Protein AF-A0A175VEJ0-F1 (afdb_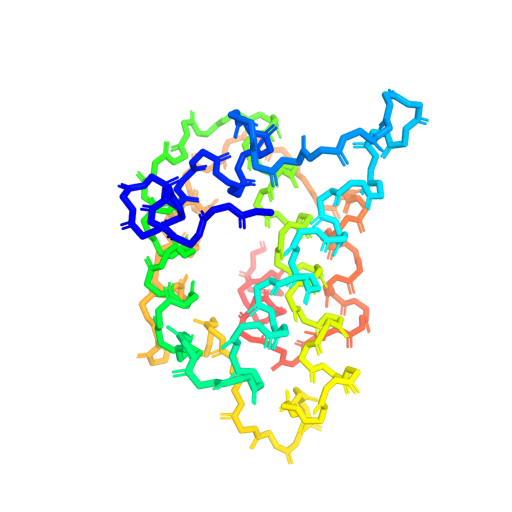monomer)

Structure (mmCIF, N/CA/C/O backbone):
data_AF-A0A175VEJ0-F1
#
_entry.id   AF-A0A175VEJ0-F1
#
loop_
_atom_site.group_PDB
_atom_site.id
_atom_site.type_symbol
_atom_site.label_atom_id
_atom_site.label_alt_id
_atom_site.label_comp_id
_atom_site.label_asym_id
_atom_site.label_entity_id
_atom_site.label_seq_id
_atom_site.pdbx_PDB_ins_code
_atom_site.Cartn_x
_atom_site.Cartn_y
_atom_site.Cartn_z
_atom_site.occupancy
_atom_site.B_iso_or_equiv
_atom_site.auth_seq_id
_atom_site.auth_comp_id
_atom_site.auth_asym_id
_atom_site.auth_atom_id
_atom_site.pdbx_PDB_model_num
ATOM 1 N N . MET A 1 1 ? 6.839 0.730 17.798 1.00 70.56 1 MET A N 1
ATOM 2 C CA . MET A 1 1 ? 6.737 1.796 16.788 1.00 70.56 1 MET A CA 1
ATOM 3 C C . MET A 1 1 ? 6.354 3.087 17.493 1.00 70.56 1 MET A C 1
ATOM 5 O O . MET A 1 1 ? 5.461 3.052 18.329 1.00 70.56 1 MET A O 1
ATOM 9 N N . ASN A 1 2 ? 7.040 4.191 17.204 1.00 76.88 2 ASN A N 1
ATOM 10 C CA . ASN A 1 2 ? 6.644 5.521 17.660 1.00 76.88 2 ASN A CA 1
ATOM 11 C C . ASN A 1 2 ? 5.700 6.135 16.612 1.00 76.88 2 ASN A C 1
ATOM 13 O O . ASN A 1 2 ? 6.088 6.302 15.458 1.00 76.88 2 ASN A O 1
ATOM 17 N N . ILE A 1 3 ? 4.459 6.445 17.001 1.00 84.88 3 ILE A N 1
ATOM 18 C CA . ILE A 1 3 ? 3.449 7.009 16.089 1.00 84.88 3 ILE A CA 1
ATOM 19 C C . ILE A 1 3 ? 3.908 8.362 15.540 1.00 84.88 3 ILE A C 1
ATOM 21 O O . ILE A 1 3 ? 3.684 8.656 14.370 1.00 84.88 3 ILE A O 1
ATOM 25 N N . GLN A 1 4 ? 4.597 9.169 16.353 1.00 85.75 4 GLN A N 1
ATOM 26 C CA . GLN A 1 4 ? 5.079 10.478 15.921 1.00 85.75 4 GLN A CA 1
ATOM 27 C C . GLN A 1 4 ? 6.082 10.355 14.771 1.00 85.75 4 GLN A C 1
ATOM 29 O O . GLN A 1 4 ? 6.041 11.156 13.836 1.00 85.75 4 GLN A O 1
ATOM 34 N N . ASP A 1 5 ? 6.933 9.331 14.804 1.00 85.31 5 ASP A N 1
ATOM 35 C CA . ASP A 1 5 ? 7.895 9.076 13.733 1.00 85.31 5 ASP A CA 1
ATOM 36 C C . ASP A 1 5 ? 7.163 8.666 12.451 1.00 85.31 5 ASP A C 1
ATOM 38 O O . ASP A 1 5 ? 7.499 9.160 11.379 1.00 85.31 5 ASP A O 1
ATOM 42 N N . PHE A 1 6 ? 6.097 7.858 12.552 1.00 88.88 6 PHE A N 1
ATOM 43 C CA . PHE A 1 6 ? 5.279 7.488 11.388 1.00 88.88 6 PHE A CA 1
ATOM 44 C C . PHE A 1 6 ? 4.563 8.702 10.793 1.00 88.88 6 PHE A C 1
ATOM 46 O O . PHE A 1 6 ? 4.559 8.887 9.582 1.00 88.88 6 PHE A O 1
ATOM 53 N N . MET A 1 7 ? 3.995 9.566 11.633 1.00 88.88 7 MET A N 1
ATOM 54 C CA . MET A 1 7 ? 3.299 10.770 11.170 1.00 88.88 7 MET A CA 1
ATOM 55 C C . MET A 1 7 ? 4.247 11.777 10.504 1.00 88.88 7 MET A C 1
ATOM 57 O O . MET A 1 7 ? 3.831 12.530 9.618 1.00 88.88 7 MET A O 1
ATOM 61 N N . THR A 1 8 ? 5.517 11.787 10.919 1.00 89.94 8 THR A N 1
ATOM 62 C CA . THR A 1 8 ? 6.537 12.713 10.406 1.00 89.94 8 THR A CA 1
ATOM 63 C C . THR A 1 8 ? 7.216 12.171 9.145 1.00 89.94 8 THR A C 1
ATOM 65 O O . THR A 1 8 ? 7.364 12.920 8.182 1.00 89.94 8 THR A O 1
ATOM 68 N N . HIS A 1 9 ? 7.563 10.880 9.129 1.00 89.75 9 HIS A N 1
ATOM 69 C CA . HIS A 1 9 ? 8.324 10.210 8.067 1.00 89.75 9 HIS A CA 1
ATOM 70 C C . HIS A 1 9 ? 7.687 8.867 7.651 1.00 89.75 9 HIS A C 1
ATOM 72 O O . HIS A 1 9 ? 8.304 7.806 7.793 1.00 89.75 9 HIS A O 1
ATOM 78 N N . PRO A 1 10 ? 6.441 8.866 7.140 1.00 90.69 10 PRO A N 1
ATOM 79 C CA . PRO A 1 10 ? 5.760 7.626 6.760 1.00 90.69 10 PRO A CA 1
ATOM 80 C C . PRO A 1 10 ? 6.462 6.895 5.605 1.00 90.69 10 PRO A C 1
ATOM 82 O O . PRO A 1 10 ? 6.391 5.673 5.507 1.00 90.69 10 PRO A O 1
ATOM 85 N N . GLU A 1 11 ? 7.168 7.614 4.732 1.00 90.88 11 GLU A N 1
ATOM 86 C CA . GLU A 1 11 ? 7.954 7.027 3.648 1.00 90.88 11 GLU A CA 1
ATOM 87 C C . GLU A 1 11 ? 9.077 6.113 4.142 1.00 90.88 11 GLU A C 1
ATOM 89 O O . GLU A 1 11 ? 9.304 5.065 3.538 1.00 90.88 11 GLU A O 1
ATOM 94 N N . ASP A 1 12 ? 9.737 6.458 5.249 1.00 86.94 12 ASP A N 1
ATOM 95 C CA . ASP A 1 12 ? 10.808 5.637 5.812 1.00 86.94 12 ASP A CA 1
ATOM 96 C C . ASP A 1 12 ? 10.240 4.335 6.370 1.00 86.94 12 ASP A C 1
ATOM 98 O O . ASP A 1 12 ? 10.758 3.257 6.073 1.00 86.94 12 ASP A O 1
ATOM 102 N N . PHE A 1 13 ? 9.096 4.421 7.051 1.00 87.62 13 PHE A N 1
ATOM 103 C CA . PHE A 1 13 ? 8.353 3.260 7.524 1.00 87.62 13 PHE A CA 1
ATOM 104 C C . PHE A 1 13 ? 8.042 2.270 6.390 1.00 87.62 13 PHE A C 1
ATOM 106 O O . PHE A 1 13 ? 8.358 1.085 6.497 1.00 87.62 13 PHE A O 1
ATOM 113 N N . PHE A 1 14 ? 7.459 2.736 5.280 1.00 87.62 14 PHE A N 1
ATOM 114 C CA . PHE A 1 14 ? 7.088 1.854 4.165 1.00 87.62 14 PHE A CA 1
ATOM 115 C C . PHE A 1 14 ? 8.291 1.331 3.371 1.00 87.62 14 PHE A C 1
ATOM 117 O O . PHE A 1 14 ? 8.212 0.264 2.763 1.00 87.62 14 PHE A O 1
ATOM 124 N N . ARG A 1 15 ? 9.428 2.033 3.422 1.00 84.94 15 ARG A N 1
ATOM 125 C CA . ARG A 1 15 ? 10.714 1.551 2.895 1.00 84.94 15 ARG A CA 1
ATOM 126 C C . ARG A 1 15 ? 11.373 0.498 3.787 1.00 84.94 15 ARG A C 1
ATOM 128 O O . ARG A 1 15 ? 12.344 -0.115 3.351 1.00 84.94 15 ARG A O 1
ATOM 135 N N . GLY A 1 16 ? 10.884 0.304 5.014 1.00 75.00 16 GLY A N 1
ATOM 136 C CA . GLY A 1 16 ? 11.565 -0.499 6.029 1.00 75.00 16 GLY A CA 1
ATOM 137 C C . GLY A 1 16 ? 12.845 0.164 6.557 1.00 75.00 16 GLY A C 1
ATOM 138 O O . GLY A 1 16 ? 13.712 -0.524 7.093 1.00 75.00 16 GLY A O 1
ATOM 139 N N . ASN A 1 17 ? 12.973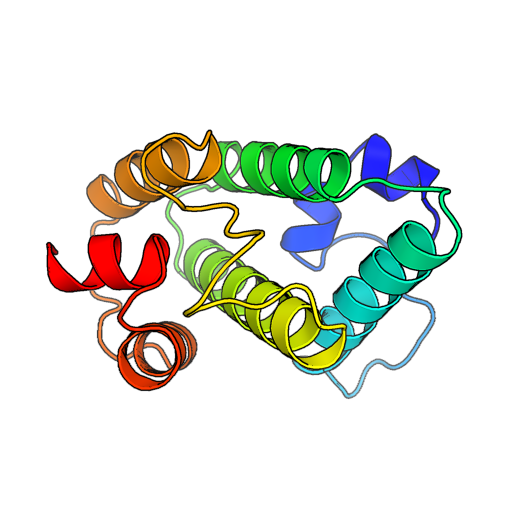 1.482 6.388 1.00 71.06 17 ASN A N 1
ATOM 140 C CA . ASN A 1 17 ? 14.071 2.296 6.898 1.00 71.06 17 ASN A CA 1
ATOM 141 C C . ASN A 1 17 ? 13.688 2.917 8.243 1.00 71.06 17 ASN A C 1
ATOM 143 O O . ASN A 1 17 ? 12.514 3.143 8.503 1.00 71.06 17 ASN A O 1
ATOM 147 N N . GLY A 1 18 ? 14.680 3.265 9.064 1.00 58.88 18 GLY A N 1
ATOM 148 C CA . GLY A 1 18 ? 14.468 3.897 10.369 1.00 58.88 18 GLY A CA 1
ATOM 149 C C . GLY A 1 18 ? 14.139 2.902 11.486 1.00 58.88 18 GLY A C 1
ATOM 150 O O . GLY A 1 18 ? 13.825 1.736 11.249 1.00 58.88 18 GLY A O 1
ATOM 151 N N . ASP A 1 19 ? 14.207 3.368 12.732 1.00 61.38 19 ASP A N 1
ATOM 152 C CA . ASP A 1 19 ? 14.014 2.548 13.939 1.00 61.38 19 ASP A CA 1
ATOM 153 C C . ASP A 1 19 ? 12.530 2.234 14.220 1.00 61.38 19 ASP A C 1
ATOM 155 O O . ASP A 1 19 ? 12.084 2.142 15.366 1.00 61.38 19 ASP A O 1
ATOM 159 N N . PHE A 1 20 ? 11.726 2.031 13.172 1.00 59.91 20 PHE A N 1
ATOM 160 C CA . PHE A 1 20 ? 10.300 1.725 13.299 1.00 59.91 20 PHE A CA 1
ATOM 161 C C . PHE A 1 20 ? 10.043 0.351 13.959 1.00 59.91 20 PHE A C 1
ATOM 163 O O . PHE A 1 20 ? 8.910 0.072 14.369 1.00 59.91 20 PHE A O 1
ATOM 170 N N . PHE A 1 21 ? 11.099 -0.449 14.196 1.00 57.53 21 PHE A N 1
ATOM 171 C CA . PHE A 1 21 ? 11.065 -1.713 14.937 1.00 57.53 21 PHE A CA 1
ATOM 172 C C . PHE A 1 21 ? 12.092 -1.842 16.062 1.00 57.53 21 PHE A C 1
ATOM 174 O O . PHE A 1 21 ? 13.299 -1.752 15.852 1.00 57.53 21 PHE A O 1
ATOM 181 N N . VAL A 1 22 ? 11.604 -2.259 17.232 1.00 44.50 22 VAL A N 1
ATOM 182 C CA . VAL A 1 22 ? 12.418 -2.956 18.233 1.00 44.50 22 VAL A CA 1
ATOM 183 C C . VAL A 1 22 ? 12.405 -4.456 17.893 1.00 44.50 22 VAL A C 1
ATOM 185 O O . VAL A 1 22 ? 11.418 -5.136 18.143 1.00 44.50 22 VAL A O 1
ATOM 188 N N . VAL A 1 23 ? 13.528 -4.899 17.312 1.00 40.72 23 VAL A N 1
ATOM 189 C CA . VAL A 1 23 ? 14.219 -6.207 17.423 1.00 40.72 23 VAL A CA 1
ATOM 190 C C . VAL A 1 23 ? 13.481 -7.484 16.976 1.00 40.72 23 VAL A C 1
ATOM 192 O O . VAL A 1 23 ? 12.811 -8.127 17.773 1.00 40.72 23 VAL A O 1
ATOM 195 N N . ASP A 1 24 ? 13.768 -7.947 15.752 1.00 35.09 24 ASP A N 1
ATOM 196 C CA . ASP A 1 24 ? 14.669 -9.102 15.569 1.00 35.09 24 ASP A CA 1
ATOM 197 C C . ASP A 1 24 ? 15.320 -9.086 14.167 1.00 35.09 24 ASP A C 1
ATOM 199 O O . ASP A 1 24 ? 14.663 -8.825 13.156 1.00 35.09 24 ASP A O 1
ATOM 203 N N . ARG A 1 25 ? 16.642 -9.285 14.099 1.00 38.16 25 ARG A N 1
ATOM 204 C CA . ARG A 1 25 ? 17.460 -9.054 12.884 1.00 38.16 25 ARG A CA 1
ATOM 205 C C . ARG A 1 25 ? 17.424 -10.204 11.870 1.00 38.16 25 ARG A C 1
ATOM 207 O O . ARG A 1 25 ? 17.866 -10.005 10.743 1.00 38.16 25 ARG A O 1
ATOM 214 N N . ASP A 1 26 ? 16.835 -11.345 12.222 1.00 41.38 26 ASP A N 1
ATOM 215 C CA . ASP A 1 26 ? 16.840 -12.555 11.380 1.00 41.38 26 ASP A CA 1
ATOM 216 C C . ASP A 1 26 ? 15.569 -12.742 10.526 1.00 41.38 26 ASP A C 1
ATOM 218 O O . ASP A 1 26 ? 15.409 -13.743 9.832 1.00 41.38 26 ASP A O 1
ATOM 222 N N . TRP A 1 27 ? 14.655 -11.769 10.540 1.00 42.25 27 TRP A N 1
ATOM 223 C CA . TRP A 1 27 ? 13.297 -11.912 10.002 1.00 42.25 27 TRP A CA 1
ATOM 224 C C . TRP A 1 27 ? 13.001 -10.914 8.870 1.00 42.25 27 TRP A C 1
ATOM 226 O O . TRP A 1 27 ? 11.915 -10.344 8.800 1.00 42.25 27 TRP A O 1
ATOM 236 N N . GLY A 1 28 ? 13.967 -10.699 7.968 1.00 43.62 28 GLY A N 1
ATOM 237 C CA . GLY A 1 28 ? 14.013 -9.608 6.975 1.00 43.62 28 GLY A CA 1
ATOM 238 C C . GLY A 1 28 ? 12.764 -9.355 6.108 1.00 43.62 28 GLY A C 1
ATOM 239 O O . GLY A 1 28 ? 12.617 -8.250 5.600 1.00 43.62 28 GLY A O 1
ATOM 240 N N . GLY A 1 29 ? 11.837 -10.313 5.974 1.00 48.88 29 GLY A N 1
ATOM 241 C CA . GLY A 1 29 ? 10.513 -10.102 5.359 1.00 48.88 29 GLY A CA 1
ATOM 242 C C . GLY A 1 29 ? 9.342 -9.968 6.348 1.00 48.88 29 GLY A C 1
A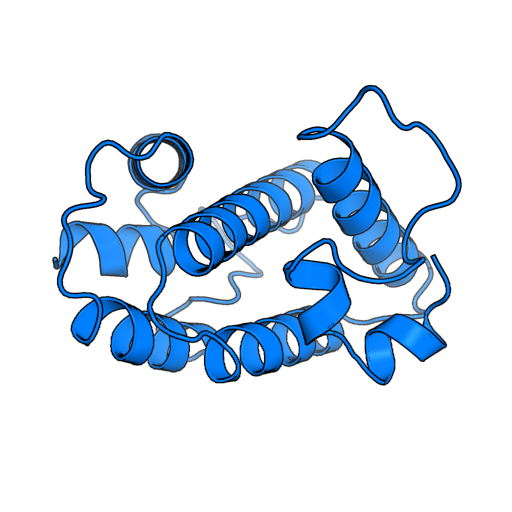TOM 243 O O . GLY A 1 29 ? 8.344 -9.323 6.039 1.00 48.88 29 GLY A O 1
ATOM 244 N N . HIS A 1 30 ? 9.456 -10.539 7.549 1.00 51.75 30 HIS A N 1
ATOM 245 C CA . HIS A 1 30 ? 8.387 -10.585 8.551 1.00 51.75 30 HIS A CA 1
ATOM 246 C C . HIS A 1 30 ? 8.342 -9.368 9.470 1.00 51.75 30 HIS A C 1
ATOM 248 O O . HIS A 1 30 ? 7.291 -9.118 10.062 1.00 51.75 30 HIS A O 1
ATOM 254 N N . ASN A 1 31 ? 9.439 -8.610 9.585 1.00 55.94 31 ASN A N 1
ATOM 255 C CA . ASN A 1 31 ? 9.416 -7.366 10.345 1.00 55.94 31 ASN A CA 1
ATOM 256 C C . ASN A 1 31 ? 8.354 -6.452 9.747 1.00 55.94 31 ASN A C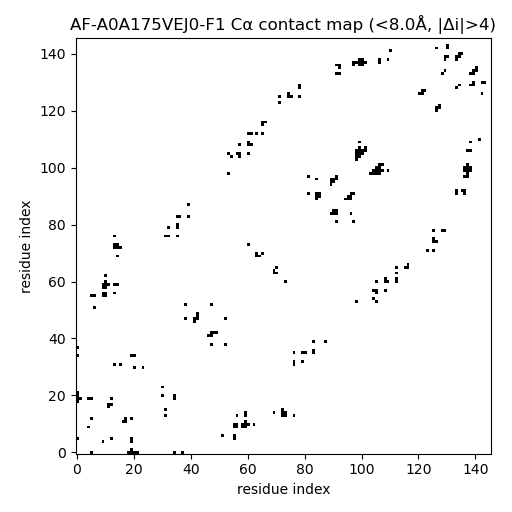 1
ATOM 258 O O . ASN A 1 31 ? 7.374 -6.189 10.428 1.00 55.94 31 ASN A O 1
ATOM 262 N N . HIS A 1 32 ? 8.440 -6.100 8.460 1.00 62.72 32 HIS A N 1
ATOM 263 C CA . HIS A 1 32 ? 7.517 -5.149 7.817 1.00 62.72 32 HIS A CA 1
ATOM 264 C C . HIS A 1 32 ? 6.030 -5.471 8.028 1.00 62.72 32 HIS A C 1
ATOM 266 O O . HIS A 1 32 ? 5.222 -4.605 8.369 1.00 62.72 32 HIS A O 1
ATOM 272 N N . TYR A 1 33 ? 5.697 -6.756 7.956 1.00 68.81 33 TYR A N 1
ATOM 273 C CA . TYR A 1 33 ? 4.376 -7.273 8.278 1.00 68.81 33 TYR A CA 1
ATOM 274 C C . TYR A 1 33 ? 3.931 -6.978 9.726 1.00 68.81 33 TYR A C 1
ATOM 276 O O . TYR A 1 33 ? 2.811 -6.516 9.952 1.00 68.81 33 TYR A O 1
ATOM 284 N N . LEU A 1 34 ? 4.807 -7.188 10.715 1.00 74.44 34 LEU A N 1
ATOM 285 C CA . LEU A 1 34 ? 4.542 -6.835 12.112 1.00 74.44 34 LEU A CA 1
ATOM 286 C C . LEU A 1 34 ? 4.344 -5.324 12.305 1.00 74.44 34 LEU A C 1
ATOM 288 O O . LEU A 1 34 ? 3.491 -4.948 13.104 1.00 74.44 34 LEU A O 1
ATOM 292 N N . SER A 1 35 ? 5.064 -4.450 11.589 1.00 80.06 35 SER A N 1
ATOM 293 C CA . SER A 1 35 ? 4.853 -2.994 11.732 1.00 80.06 35 SER A CA 1
ATOM 294 C C . SER A 1 35 ? 3.496 -2.579 11.220 1.00 80.06 35 SER A C 1
ATOM 296 O O . SER A 1 35 ? 2.812 -1.791 11.865 1.00 80.06 35 SER A O 1
ATOM 298 N N . ILE A 1 36 ? 3.100 -3.105 10.062 1.00 86.81 36 ILE A N 1
ATOM 299 C CA . ILE A 1 36 ? 1.783 -2.814 9.509 1.00 86.81 36 ILE A CA 1
ATOM 300 C C . ILE A 1 36 ? 0.713 -3.314 10.482 1.00 86.81 36 ILE A C 1
ATOM 302 O O . ILE A 1 36 ? -0.202 -2.565 10.809 1.00 86.81 36 ILE A O 1
ATOM 306 N N . LYS A 1 37 ? 0.884 -4.497 11.081 1.00 85.06 37 LYS A N 1
ATOM 307 C CA . LYS A 1 37 ? 0.009 -4.945 12.174 1.00 85.06 37 LYS A CA 1
ATOM 308 C C . LYS A 1 37 ? -0.035 -3.943 13.341 1.00 85.06 37 LYS A C 1
ATOM 310 O O . LYS A 1 37 ? -1.117 -3.665 13.849 1.00 85.06 37 LYS A O 1
ATOM 315 N N . TYR A 1 38 ? 1.101 -3.378 13.763 1.00 84.94 38 TYR A N 1
ATOM 316 C CA . TYR A 1 38 ? 1.127 -2.345 14.807 1.00 84.94 38 TYR A CA 1
ATOM 317 C C . TYR A 1 38 ? 0.399 -1.059 14.391 1.00 84.94 38 TYR A C 1
ATOM 319 O O . TYR A 1 38 ? -0.349 -0.528 15.207 1.00 84.94 38 TYR A O 1
ATOM 327 N N . LEU A 1 39 ? 0.525 -0.589 13.143 1.00 88.19 39 LEU A N 1
ATOM 328 C CA . LEU A 1 39 ? -0.284 0.534 12.640 1.00 88.19 39 LEU A CA 1
ATOM 329 C C . LEU A 1 39 ? -1.781 0.258 12.798 1.00 88.19 39 LEU A C 1
ATOM 331 O O . LEU A 1 39 ? -2.514 1.105 13.300 1.00 88.19 39 LEU A O 1
ATOM 335 N N . PHE A 1 40 ? -2.233 -0.942 12.436 1.00 87.88 40 PHE A N 1
ATOM 336 C CA . PHE A 1 40 ? -3.640 -1.316 12.572 1.00 87.88 40 PHE A CA 1
ATOM 337 C C . PHE A 1 40 ? -4.084 -1.458 14.038 1.00 87.88 40 PHE A C 1
ATOM 339 O O . PHE A 1 40 ? -5.238 -1.168 14.348 1.00 87.88 40 PHE A O 1
ATOM 346 N N . LEU A 1 41 ? -3.185 -1.818 14.963 1.00 88.38 41 LEU A N 1
ATOM 347 C CA . LEU A 1 41 ? -3.470 -1.748 16.403 1.00 88.38 41 LEU A CA 1
ATOM 348 C C . LEU A 1 41 ? -3.687 -0.304 16.877 1.00 88.38 41 LEU A C 1
ATOM 350 O O . LEU A 1 41 ? -4.595 -0.071 17.670 1.00 88.38 41 LEU A O 1
ATOM 354 N N . HIS A 1 42 ? -2.914 0.657 16.363 1.00 89.56 42 HIS A N 1
ATOM 355 C CA . HIS A 1 42 ? -3.116 2.082 16.656 1.00 89.5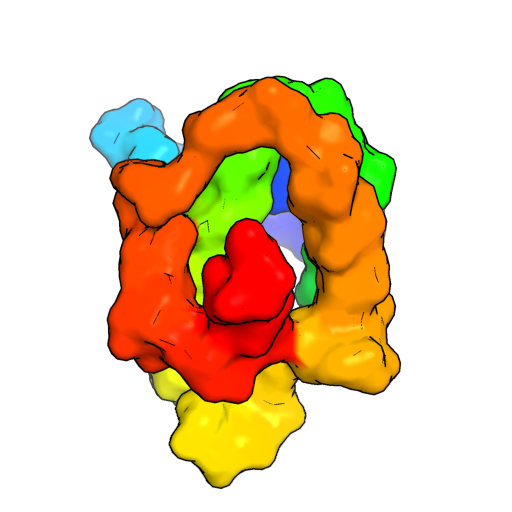6 42 HIS A CA 1
ATOM 356 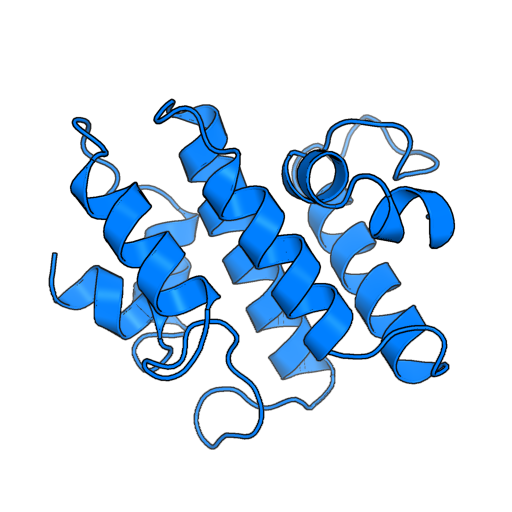C C . HIS A 1 42 ? -4.396 2.645 16.020 1.00 89.56 42 HIS A C 1
ATOM 358 O O . HIS A 1 42 ? -5.027 3.544 16.571 1.00 89.56 42 HIS A O 1
ATOM 364 N N . VAL A 1 43 ? -4.838 2.084 14.891 1.00 89.88 43 VAL A N 1
ATOM 365 C CA . VAL A 1 43 ? -6.175 2.374 14.351 1.00 89.88 43 VAL A CA 1
ATOM 366 C C . VAL A 1 43 ? -7.264 1.833 15.273 1.00 89.88 43 VAL A C 1
ATOM 368 O O . VAL A 1 43 ? -8.229 2.531 15.573 1.00 89.88 43 VAL A O 1
ATOM 371 N N . ALA A 1 44 ? -7.102 0.608 15.777 1.00 87.38 44 ALA A N 1
ATOM 372 C CA . ALA A 1 44 ? -8.055 0.005 16.704 1.00 87.38 44 ALA A CA 1
ATOM 373 C C . ALA A 1 44 ? -8.125 0.733 18.062 1.00 87.38 44 ALA A C 1
ATOM 375 O O . ALA A 1 44 ? -9.190 0.747 18.680 1.00 87.38 44 ALA A O 1
ATOM 376 N N . SER A 1 45 ? -7.028 1.348 18.523 1.00 88.75 45 SER A N 1
ATOM 377 C CA . SER A 1 45 ? -7.001 2.185 19.735 1.00 88.75 45 SER A CA 1
ATOM 378 C C . SER A 1 45 ? -7.539 3.606 19.514 1.00 88.75 45 SER A C 1
ATOM 380 O O . SER A 1 45 ? -7.797 4.307 20.492 1.00 88.75 45 SER A O 1
ATOM 382 N N . GLY A 1 46 ? -7.735 4.028 18.259 1.00 88.19 46 GLY A N 1
ATOM 383 C CA . GLY A 1 46 ? -8.175 5.377 17.892 1.00 88.19 46 GLY A CA 1
ATOM 384 C C . GLY A 1 46 ? -7.061 6.430 17.873 1.00 88.19 46 GLY A C 1
ATOM 385 O O . GLY A 1 46 ? -7.359 7.617 17.772 1.00 88.19 46 GLY A O 1
ATOM 386 N N . GLU A 1 47 ? -5.794 6.022 17.972 1.00 90.81 47 GLU A N 1
ATOM 387 C CA . GLU A 1 47 ? -4.631 6.918 17.869 1.00 90.81 47 GLU A CA 1
ATOM 388 C C . GLU A 1 47 ? -4.296 7.276 16.415 1.00 90.81 47 GLU A C 1
ATOM 390 O O . GLU A 1 47 ? -3.683 8.311 16.160 1.00 90.81 47 GLU A O 1
ATOM 395 N N . LEU A 1 48 ? -4.710 6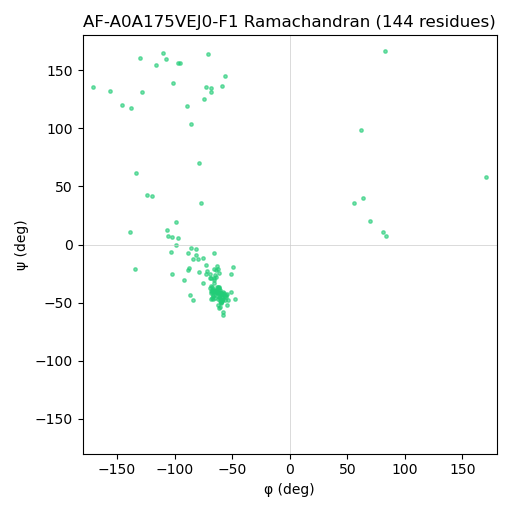.427 15.472 1.00 91.12 48 LEU A N 1
ATOM 396 C CA . LEU A 1 48 ? -4.640 6.657 14.033 1.00 91.12 48 LEU A CA 1
ATOM 397 C C . LEU A 1 48 ? -5.991 6.374 13.379 1.00 91.12 48 LEU A C 1
ATOM 399 O O . LEU A 1 48 ? -6.828 5.634 13.894 1.00 91.12 48 LEU A O 1
ATOM 403 N N . THR A 1 49 ? -6.183 6.918 12.187 1.00 91.06 49 THR A N 1
ATOM 404 C CA . THR A 1 49 ? -7.273 6.560 11.283 1.00 91.06 49 THR A CA 1
ATOM 405 C C . THR A 1 49 ? -6.735 5.800 10.071 1.00 91.06 49 THR A C 1
ATOM 407 O O . THR A 1 49 ? -5.542 5.815 9.770 1.00 91.06 49 THR A O 1
ATOM 410 N N . LEU A 1 50 ? -7.623 5.141 9.323 1.00 90.06 50 LEU A N 1
ATOM 411 C CA . LEU A 1 50 ? -7.239 4.543 8.039 1.00 90.06 50 LEU A CA 1
ATOM 412 C C . LEU A 1 50 ? -6.838 5.605 7.001 1.00 90.06 50 LEU A C 1
ATOM 414 O O . LEU A 1 50 ? -6.036 5.295 6.126 1.00 90.06 50 LEU A O 1
ATOM 418 N N . ASP A 1 51 ? -7.345 6.839 7.118 1.00 91.12 51 ASP A N 1
ATOM 419 C CA . ASP A 1 51 ? -6.931 7.962 6.263 1.00 91.12 51 ASP A CA 1
ATOM 420 C C . ASP A 1 51 ? -5.486 8.389 6.560 1.00 91.12 51 ASP A C 1
ATOM 422 O O . ASP A 1 51 ? -4.743 8.686 5.630 1.00 91.12 51 ASP A O 1
ATOM 426 N N . ASP A 1 52 ? -5.041 8.325 7.821 1.00 93.25 52 ASP A N 1
ATOM 427 C CA . ASP A 1 52 ? -3.640 8.597 8.178 1.00 93.25 52 ASP A CA 1
ATOM 428 C C . ASP A 1 52 ? -2.693 7.577 7.532 1.00 93.25 52 ASP A C 1
ATOM 430 O O . ASP A 1 52 ? -1.639 7.941 7.002 1.00 93.25 52 ASP A O 1
ATOM 434 N N . ILE A 1 53 ? -3.087 6.297 7.519 1.00 92.88 53 ILE A N 1
ATOM 435 C CA . ILE A 1 53 ? -2.319 5.244 6.844 1.00 92.88 53 ILE A CA 1
ATOM 436 C C . ILE A 1 53 ? -2.345 5.449 5.324 1.00 92.88 53 ILE A C 1
ATOM 438 O O . ILE A 1 53 ? -1.287 5.384 4.696 1.00 92.88 53 ILE A O 1
ATOM 442 N N . GLU A 1 54 ? -3.513 5.733 4.731 1.00 94.25 54 GLU A N 1
ATOM 443 C CA . GLU A 1 54 ? -3.639 6.033 3.295 1.00 94.25 54 GLU A CA 1
ATOM 444 C C . GLU A 1 54 ? -2.735 7.214 2.908 1.00 94.25 54 GLU A C 1
ATOM 446 O O . GLU A 1 54 ? -1.970 7.130 1.947 1.00 94.25 54 GLU A O 1
ATOM 451 N N . LEU A 1 55 ? -2.768 8.302 3.682 1.00 95.19 55 LEU A N 1
ATOM 452 C CA . LEU A 1 55 ? -1.956 9.492 3.455 1.00 95.19 55 LEU A CA 1
ATOM 453 C C . LEU A 1 55 ? -0.458 9.196 3.580 1.00 95.19 55 LEU A C 1
ATOM 455 O O . LEU A 1 55 ? 0.332 9.686 2.768 1.00 95.19 55 LEU A O 1
ATOM 459 N N . GLY A 1 56 ? -0.060 8.401 4.573 1.00 95.12 56 GLY A N 1
ATOM 460 C CA . GLY A 1 56 ? 1.321 7.955 4.722 1.00 95.12 56 GLY A CA 1
ATOM 461 C C . GLY A 1 56 ? 1.788 7.137 3.519 1.00 95.12 56 GLY A C 1
ATOM 462 O O . GLY A 1 56 ? 2.861 7.389 2.970 1.00 95.12 56 GLY A O 1
ATOM 463 N N . PHE A 1 57 ? 0.952 6.208 3.053 1.00 95.81 57 PHE A N 1
ATOM 464 C CA . PHE A 1 57 ? 1.258 5.382 1.889 1.00 95.81 57 PHE A CA 1
ATOM 465 C C . PHE A 1 57 ? 1.347 6.211 0.604 1.00 95.81 57 PHE A C 1
ATOM 467 O O . PHE A 1 57 ? 2.239 6.013 -0.217 1.00 95.81 57 PHE A O 1
ATOM 474 N N . TYR A 1 58 ? 0.457 7.189 0.442 1.00 97.31 58 TYR A N 1
ATOM 475 C CA . TYR A 1 58 ? 0.501 8.134 -0.667 1.00 97.31 58 TYR A CA 1
ATOM 476 C C . TYR A 1 58 ? 1.828 8.907 -0.701 1.00 97.31 58 TYR A C 1
ATOM 478 O O . TYR A 1 58 ? 2.468 8.980 -1.748 1.00 97.31 58 TYR A O 1
ATOM 486 N N . LYS A 1 59 ? 2.291 9.434 0.442 1.00 96.75 59 LYS A N 1
ATOM 487 C CA . LYS A 1 59 ? 3.605 10.100 0.540 1.00 96.75 59 LYS A CA 1
ATOM 488 C C . LYS A 1 59 ? 4.751 9.159 0.174 1.00 96.75 59 LYS A C 1
ATOM 490 O O . LYS A 1 59 ? 5.658 9.555 -0.557 1.00 96.75 59 LYS A O 1
ATOM 495 N N . PHE A 1 60 ? 4.683 7.909 0.627 1.00 95.44 60 PHE A N 1
ATOM 496 C CA . PHE A 1 60 ? 5.649 6.884 0.254 1.00 95.44 60 PHE A CA 1
ATOM 497 C C . PHE A 1 60 ? 5.698 6.661 -1.264 1.00 95.44 60 PHE A C 1
ATOM 499 O O . PHE A 1 60 ? 6.790 6.721 -1.828 1.00 95.44 60 PHE A O 1
ATOM 506 N N . LEU A 1 61 ? 4.549 6.505 -1.934 1.00 96.62 61 LEU A N 1
ATOM 507 C CA . LEU A 1 61 ? 4.471 6.363 -3.395 1.00 96.62 61 LEU A CA 1
ATOM 508 C C . LEU A 1 61 ? 5.122 7.539 -4.130 1.00 96.62 61 LEU A C 1
ATOM 510 O O . LEU A 1 61 ? 5.904 7.332 -5.056 1.00 96.62 61 LEU A O 1
ATOM 514 N N . LEU A 1 62 ? 4.855 8.770 -3.684 1.00 96.00 62 LEU A N 1
ATOM 515 C CA . LEU A 1 62 ? 5.467 9.972 -4.260 1.00 96.00 62 LEU A CA 1
ATOM 516 C C . LEU A 1 62 ? 6.991 10.029 -4.070 1.00 96.00 62 LEU A C 1
ATOM 518 O O . LEU A 1 62 ? 7.674 10.732 -4.813 1.00 96.00 62 LEU A O 1
ATOM 522 N N . SER A 1 63 ? 7.529 9.310 -3.082 1.00 94.81 63 SER A N 1
ATOM 523 C CA . SER A 1 63 ? 8.965 9.280 -2.792 1.00 94.81 63 SER A CA 1
ATOM 524 C C . SER A 1 63 ? 9.755 8.280 -3.647 1.00 94.81 63 SER A C 1
ATOM 526 O O . SER A 1 63 ? 10.987 8.296 -3.595 1.00 94.81 63 SER A O 1
ATOM 528 N N . LEU A 1 64 ? 9.093 7.365 -4.369 1.00 93.94 64 LEU A N 1
ATOM 529 C CA . LEU A 1 64 ? 9.749 6.240 -5.045 1.00 93.94 64 LEU A CA 1
ATOM 530 C C . LEU A 1 64 ? 10.642 6.686 -6.219 1.00 93.94 64 LEU A C 1
ATOM 532 O O . LEU A 1 64 ? 10.242 7.474 -7.073 1.00 93.94 64 LEU A O 1
ATOM 536 N N . LYS A 1 65 ? 11.853 6.123 -6.307 1.00 85.69 65 LYS A N 1
ATOM 537 C CA . LYS A 1 65 ? 12.918 6.466 -7.268 1.00 85.69 65 LYS A CA 1
ATOM 538 C C . LYS A 1 65 ? 13.015 5.533 -8.483 1.00 85.69 65 LYS A C 1
ATOM 540 O O . LYS A 1 65 ? 14.019 5.552 -9.180 1.00 85.69 65 LYS A O 1
ATOM 545 N N . LYS A 1 66 ? 11.954 4.780 -8.798 1.00 85.44 66 LYS A N 1
ATOM 546 C CA . LYS A 1 66 ? 11.877 3.851 -9.955 1.00 85.44 66 LYS A CA 1
ATOM 547 C C . LYS A 1 66 ? 12.996 2.800 -9.980 1.00 85.44 66 LYS A C 1
ATOM 549 O O . LYS A 1 66 ? 13.484 2.428 -11.038 1.00 85.44 66 LYS A O 1
ATOM 554 N N . GLU A 1 67 ? 13.412 2.323 -8.816 1.00 88.19 67 GLU A N 1
ATOM 555 C CA . GLU A 1 67 ? 14.411 1.259 -8.698 1.00 88.19 67 GLU A CA 1
ATOM 556 C C . GLU A 1 67 ? 13.743 -0.044 -8.245 1.00 88.19 67 GLU A C 1
ATOM 558 O O . GLU A 1 67 ? 12.660 -0.031 -7.656 1.00 88.19 67 GLU A O 1
ATOM 563 N N . LYS A 1 68 ? 14.396 -1.187 -8.485 1.00 84.88 68 LYS A N 1
ATOM 564 C CA . LYS A 1 68 ? 13.820 -2.505 -8.173 1.00 84.88 68 LYS A CA 1
ATOM 565 C C . LYS A 1 68 ? 13.449 -2.661 -6.691 1.00 84.88 68 LYS A C 1
ATOM 567 O O . LYS A 1 68 ? 12.384 -3.187 -6.385 1.00 84.88 68 LYS A O 1
ATOM 572 N N . GLY A 1 69 ? 14.288 -2.171 -5.775 1.00 84.19 69 GLY A N 1
ATOM 573 C CA . GLY A 1 69 ? 14.006 -2.225 -4.334 1.00 84.19 69 GLY A CA 1
ATOM 574 C C . GLY A 1 69 ? 12.764 -1.421 -3.931 1.00 84.19 69 GLY A C 1
ATOM 575 O O . GLY A 1 69 ? 11.975 -1.871 -3.105 1.00 84.19 69 GLY A O 1
ATOM 576 N N . ASP A 1 70 ? 12.544 -0.276 -4.576 1.00 86.25 70 ASP A N 1
ATOM 577 C CA . ASP A 1 70 ? 11.375 0.576 -4.347 1.00 86.25 70 ASP A CA 1
ATOM 578 C C . ASP A 1 70 ? 10.080 -0.112 -4.783 1.00 86.25 70 ASP A C 1
ATOM 580 O O . ASP A 1 70 ? 9.080 -0.060 -4.068 1.00 86.25 70 ASP A O 1
ATOM 584 N N . LEU A 1 71 ? 10.122 -0.817 -5.913 1.00 89.00 71 LEU A N 1
ATOM 585 C CA . LEU A 1 71 ? 8.988 -1.582 -6.417 1.00 89.00 71 LEU A CA 1
ATOM 586 C C . LEU A 1 71 ? 8.651 -2.778 -5.511 1.00 89.00 71 LEU A C 1
ATOM 588 O O . LEU A 1 71 ? 7.481 -3.015 -5.211 1.00 89.00 71 LEU A O 1
ATOM 592 N N . VAL A 1 72 ? 9.670 -3.488 -5.013 1.00 87.69 72 VAL A N 1
ATOM 593 C CA . VAL A 1 72 ? 9.482 -4.571 -4.033 1.00 87.69 72 VAL A CA 1
ATOM 594 C C . VAL A 1 72 ? 8.845 -4.032 -2.753 1.00 87.69 72 VAL A C 1
ATOM 596 O O . VAL A 1 72 ? 7.844 -4.582 -2.296 1.00 87.69 72 VAL A O 1
ATOM 599 N N . ASN A 1 73 ? 9.370 -2.934 -2.202 1.00 87.44 73 ASN A N 1
ATOM 600 C CA . ASN A 1 73 ? 8.821 -2.312 -0.997 1.00 87.44 73 ASN A CA 1
ATOM 601 C C . ASN A 1 73 ? 7.384 -1.829 -1.207 1.00 87.44 73 ASN A C 1
ATOM 603 O O . ASN A 1 73 ? 6.545 -2.003 -0.321 1.00 87.44 73 ASN A O 1
ATOM 607 N N . PHE A 1 74 ? 7.073 -1.275 -2.380 1.00 92.94 74 PHE A N 1
ATOM 608 C CA . PHE A 1 74 ? 5.717 -0.885 -2.739 1.00 92.94 74 PHE A CA 1
ATOM 609 C C . PHE A 1 74 ? 4.751 -2.071 -2.678 1.00 92.94 74 PHE A C 1
ATOM 611 O O . PHE A 1 74 ? 3.813 -2.058 -1.871 1.00 92.94 74 PHE A O 1
ATOM 618 N N . PHE A 1 75 ? 4.985 -3.111 -3.477 1.00 92.19 75 PHE A N 1
ATOM 619 C CA . PHE A 1 75 ? 4.054 -4.234 -3.545 1.00 92.19 75 PHE A CA 1
ATOM 620 C C . PHE A 1 75 ? 4.001 -5.040 -2.242 1.00 92.19 75 PHE A C 1
ATOM 622 O O . PHE A 1 75 ? 2.913 -5.442 -1.831 1.00 92.19 75 PHE A O 1
ATOM 629 N N . ALA A 1 76 ? 5.126 -5.208 -1.540 1.00 89.38 76 ALA A N 1
ATOM 630 C CA . ALA A 1 76 ? 5.149 -5.848 -0.224 1.00 89.38 76 ALA A CA 1
ATOM 631 C C . ALA A 1 76 ? 4.268 -5.096 0.783 1.00 89.38 76 ALA A C 1
ATOM 633 O O . ALA A 1 76 ? 3.411 -5.693 1.436 1.00 89.38 76 ALA A O 1
ATOM 634 N N . SER A 1 77 ? 4.430 -3.771 0.870 1.00 90.75 77 SER A N 1
ATOM 635 C CA . SER A 1 77 ? 3.635 -2.933 1.772 1.00 90.75 77 SER A CA 1
ATOM 636 C C . SER A 1 77 ? 2.143 -3.012 1.446 1.00 90.75 77 SER A C 1
ATOM 638 O O . SER A 1 77 ? 1.322 -3.144 2.353 1.00 90.75 77 SER A O 1
ATOM 640 N N . ALA A 1 78 ? 1.785 -2.983 0.158 1.00 92.25 78 ALA A N 1
ATOM 641 C CA . ALA A 1 78 ? 0.399 -3.105 -0.285 1.00 92.25 78 ALA A CA 1
ATOM 642 C C . ALA A 1 78 ? -0.216 -4.463 0.096 1.00 92.25 78 ALA A C 1
ATOM 644 O O . ALA A 1 78 ? -1.299 -4.506 0.678 1.00 92.25 78 ALA A O 1
ATOM 645 N N . VAL A 1 79 ? 0.493 -5.571 -0.156 1.00 90.19 79 VAL A N 1
ATOM 646 C CA . VAL A 1 79 ? 0.042 -6.924 0.216 1.00 90.19 79 VAL A CA 1
ATOM 647 C C . VAL A 1 79 ? -0.168 -7.051 1.722 1.00 90.19 79 VAL A C 1
ATOM 649 O O . VAL A 1 79 ? -1.154 -7.650 2.160 1.00 90.19 79 VAL A O 1
ATOM 652 N N . TYR A 1 80 ? 0.733 -6.493 2.528 1.00 89.12 80 TYR A N 1
ATOM 653 C CA . TYR A 1 80 ? 0.607 -6.534 3.981 1.00 89.12 80 TYR A CA 1
ATOM 654 C C . TYR A 1 80 ? -0.557 -5.688 4.495 1.00 89.12 80 TYR A C 1
ATOM 656 O O . TYR A 1 80 ? -1.289 -6.158 5.364 1.00 89.12 80 TYR A O 1
ATOM 664 N N . ILE A 1 81 ? -0.793 -4.504 3.922 1.00 91.06 81 ILE A N 1
ATOM 665 C CA . ILE A 1 81 ? -1.978 -3.693 4.236 1.00 91.06 81 ILE A CA 1
ATOM 666 C C . ILE A 1 81 ? -3.256 -4.460 3.904 1.00 91.06 81 ILE A C 1
ATOM 668 O O . ILE A 1 81 ? -4.126 -4.574 4.762 1.00 91.06 81 ILE A O 1
ATOM 672 N N . TYR A 1 82 ? -3.357 -5.034 2.702 1.00 89.50 82 TYR A N 1
ATOM 673 C CA . TYR A 1 82 ? -4.525 -5.820 2.304 1.00 89.50 82 TYR A CA 1
ATOM 674 C C . TYR A 1 82 ? -4.766 -7.009 3.238 1.00 89.50 82 TYR A C 1
ATOM 676 O O . TYR A 1 82 ? -5.887 -7.237 3.689 1.00 89.50 82 TYR A O 1
ATOM 684 N N . SER A 1 83 ? -3.697 -7.709 3.616 1.00 86.75 83 SER A N 1
ATOM 685 C CA . SER A 1 83 ? -3.783 -8.853 4.527 1.00 86.75 83 SER A CA 1
ATOM 686 C C . SER A 1 83 ? -4.256 -8.454 5.933 1.00 86.75 83 SER A C 1
ATOM 688 O O . SER A 1 83 ? -5.048 -9.176 6.544 1.00 86.75 83 SER A O 1
ATOM 690 N N . GLU A 1 84 ? -3.796 -7.315 6.463 1.00 87.19 84 GLU A N 1
ATOM 691 C CA . GLU A 1 84 ? -4.231 -6.828 7.778 1.00 87.19 84 GLU A CA 1
ATOM 692 C C . GLU A 1 84 ? -5.639 -6.222 7.748 1.00 87.19 84 GLU A C 1
ATOM 694 O O . GLU A 1 84 ? -6.388 -6.406 8.709 1.00 87.19 84 GLU A O 1
ATOM 699 N N . MET A 1 85 ? -6.043 -5.582 6.647 1.00 86.19 85 MET A N 1
ATOM 700 C CA . MET A 1 85 ? -7.420 -5.129 6.423 1.00 86.19 85 MET A CA 1
ATOM 701 C C . MET A 1 85 ? -8.406 -6.300 6.455 1.00 86.19 85 MET A C 1
ATOM 703 O O . MET A 1 85 ? -9.368 -6.273 7.228 1.00 86.19 85 MET A O 1
ATOM 707 N N . ASP A 1 86 ? -8.119 -7.367 5.706 1.00 84.06 86 ASP A N 1
ATOM 708 C CA . ASP A 1 86 ? -8.946 -8.574 5.682 1.00 84.06 86 ASP A CA 1
ATOM 709 C C . ASP A 1 86 ? -9.028 -9.244 7.057 1.00 84.06 86 ASP A C 1
ATOM 711 O O . ASP A 1 86 ? -10.119 -9.592 7.517 1.00 84.06 86 ASP A O 1
ATOM 715 N N . ARG A 1 87 ? -7.892 -9.377 7.758 1.00 83.81 87 ARG A N 1
ATOM 716 C CA . ARG A 1 87 ? -7.858 -9.953 9.111 1.00 83.81 87 ARG A CA 1
ATOM 717 C C . ARG A 1 87 ? -8.642 -9.115 10.120 1.00 83.81 87 ARG A C 1
ATOM 719 O O . ARG A 1 87 ? -9.318 -9.676 10.980 1.00 83.81 87 ARG A O 1
ATOM 726 N N . SER A 1 88 ? -8.529 -7.794 10.036 1.00 79.00 88 SER A N 1
ATOM 727 C CA . SER A 1 88 ? -9.150 -6.857 10.979 1.00 79.00 88 SER A CA 1
ATOM 728 C C . SER A 1 88 ? -10.628 -6.591 10.669 1.00 79.00 88 SER A C 1
ATOM 730 O O . SER A 1 88 ? -11.297 -5.890 11.422 1.00 79.00 88 SER A O 1
ATOM 732 N N . GLY A 1 89 ? -11.159 -7.154 9.577 1.00 75.25 89 GLY A N 1
ATOM 733 C CA . GLY A 1 89 ? -12.554 -6.990 9.170 1.00 75.25 89 GLY A CA 1
ATOM 734 C C . GLY A 1 89 ? -12.840 -5.712 8.373 1.00 75.25 89 GLY A C 1
ATOM 735 O O . GLY A 1 89 ? -14.002 -5.454 8.051 1.00 75.25 89 GLY A O 1
ATOM 736 N N . PHE A 1 90 ? -11.811 -4.951 7.989 1.00 71.31 90 PHE A N 1
ATOM 737 C CA . PHE A 1 90 ? -11.898 -3.855 7.019 1.00 71.31 90 PHE A CA 1
ATOM 738 C C . PHE A 1 90 ? -11.928 -4.449 5.604 1.00 71.31 90 PHE A C 1
ATOM 740 O O . PHE A 1 90 ? -10.947 -4.416 4.879 1.00 71.31 90 PHE A O 1
ATOM 747 N N . LYS A 1 91 ? -13.036 -5.103 5.246 1.00 61.59 91 LYS A N 1
ATOM 748 C CA . LYS A 1 91 ? -13.068 -6.029 4.104 1.00 61.59 91 LYS A CA 1
ATOM 749 C C . LYS A 1 91 ? -12.682 -5.390 2.769 1.00 61.59 91 LYS A C 1
ATOM 751 O O . LYS A 1 91 ? -13.253 -4.362 2.386 1.00 61.59 91 LYS A O 1
ATOM 756 N N . ILE A 1 92 ? -11.868 -6.130 2.018 1.00 58.47 92 ILE A N 1
ATOM 757 C CA . ILE A 1 92 ? -11.640 -5.983 0.580 1.00 58.47 92 ILE A CA 1
ATOM 758 C C . ILE A 1 92 ? -12.449 -7.081 -0.128 1.00 58.47 92 ILE A C 1
ATOM 760 O O . ILE A 1 92 ? -12.555 -8.206 0.353 1.00 58.47 92 ILE A O 1
ATOM 764 N N . ASN A 1 93 ? -13.096 -6.756 -1.249 1.00 55.47 93 ASN A N 1
ATOM 765 C CA . ASN A 1 93 ? -14.019 -7.649 -1.972 1.00 55.47 93 ASN A CA 1
ATOM 766 C C . ASN A 1 93 ? -15.290 -8.049 -1.200 1.00 55.47 93 ASN A C 1
ATOM 768 O O . ASN A 1 93 ? -15.744 -9.190 -1.302 1.00 55.47 93 ASN A O 1
ATOM 772 N N . ASN A 1 94 ? -15.877 -7.091 -0.461 1.00 53.84 94 ASN A N 1
ATOM 773 C CA . ASN A 1 94 ? -17.301 -6.702 -0.569 1.00 53.84 94 ASN A CA 1
ATOM 774 C C . ASN A 1 94 ? -17.773 -5.742 0.565 1.00 53.84 94 ASN A C 1
ATOM 776 O O . ASN A 1 94 ? -18.741 -6.042 1.255 1.00 53.84 94 ASN A O 1
ATOM 780 N N . CYS A 1 95 ? -17.259 -4.550 0.865 1.00 55.72 95 CYS A N 1
ATOM 781 C CA . CYS A 1 95 ? -16.052 -3.748 0.646 1.00 55.72 95 CYS A CA 1
ATOM 782 C C . CYS A 1 95 ? -16.272 -2.541 1.600 1.00 55.72 95 CYS A C 1
ATOM 784 O O . CYS A 1 95 ? -17.393 -2.032 1.602 1.00 55.72 95 CYS A O 1
ATOM 786 N N . VAL A 1 96 ? -15.299 -2.058 2.385 1.00 54.41 96 VAL A N 1
ATOM 787 C CA . VAL A 1 96 ? -15.395 -0.688 2.970 1.00 54.41 96 VAL A CA 1
ATOM 788 C C . VAL A 1 96 ? -14.092 0.108 2.847 1.00 54.41 96 VAL A C 1
ATOM 790 O O . VAL A 1 96 ? -14.161 1.332 2.845 1.00 54.41 96 VAL A O 1
ATOM 793 N N . VAL A 1 97 ? -12.916 -0.503 2.656 1.00 71.19 97 VAL A N 1
ATOM 794 C CA . VAL A 1 97 ? -11.673 0.280 2.528 1.00 71.19 97 VAL A CA 1
ATOM 795 C C . VAL A 1 97 ? -10.692 -0.373 1.560 1.00 71.19 97 VAL A C 1
ATOM 797 O O . VAL A 1 97 ? -10.236 -1.484 1.791 1.00 71.19 97 VAL A O 1
ATOM 800 N N . ASP A 1 98 ? -10.343 0.350 0.498 1.00 87.56 98 ASP A N 1
ATOM 801 C CA . ASP A 1 98 ? -9.207 0.059 -0.375 1.00 87.56 98 ASP A CA 1
ATOM 802 C C . ASP A 1 98 ? -8.513 1.382 -0.698 1.00 87.56 98 ASP A C 1
ATOM 804 O O . ASP A 1 98 ? -9.116 2.281 -1.288 1.00 87.56 98 ASP A O 1
ATOM 808 N N . PHE A 1 99 ? -7.250 1.514 -0.291 1.00 91.69 99 PHE A N 1
ATOM 809 C CA . PHE A 1 99 ? -6.456 2.727 -0.510 1.00 91.69 99 PHE A CA 1
ATOM 810 C C . PHE A 1 99 ? -6.238 3.029 -1.989 1.00 91.69 99 PHE A C 1
ATOM 812 O O . PHE A 1 99 ? -5.977 4.172 -2.348 1.00 91.69 99 PHE A O 1
ATOM 819 N N . PHE A 1 100 ? -6.367 2.025 -2.848 1.00 93.81 100 PHE A N 1
ATOM 820 C CA . PHE A 1 100 ? -6.143 2.147 -4.277 1.00 93.81 100 PHE A CA 1
ATOM 821 C C . PHE A 1 100 ? -7.445 2.122 -5.062 1.00 93.81 100 PHE A C 1
ATOM 823 O O . PHE A 1 100 ? -7.397 1.979 -6.272 1.00 93.81 100 PHE A O 1
ATOM 830 N N . TRP A 1 101 ? -8.618 2.256 -4.439 1.00 91.44 101 TRP A N 1
ATOM 831 C CA . TRP A 1 101 ? -9.844 2.381 -5.228 1.00 91.44 101 TRP A CA 1
ATOM 832 C C . TRP A 1 101 ? -9.736 3.575 -6.202 1.00 91.44 101 TRP A C 1
ATOM 834 O O . TRP A 1 101 ? -9.131 4.571 -5.810 1.00 91.44 101 TRP A O 1
ATOM 844 N N . PRO A 1 102 ? -10.300 3.541 -7.429 1.00 89.69 102 PRO A N 1
ATOM 845 C CA . PRO A 1 102 ? -10.056 4.568 -8.456 1.00 89.69 102 PRO A CA 1
ATOM 846 C C . PRO A 1 102 ? -10.237 6.037 -8.031 1.00 89.69 102 PRO A C 1
ATOM 848 O O . PRO A 1 102 ? -9.623 6.935 -8.598 1.00 89.69 102 PRO A O 1
ATOM 851 N N . GLU A 1 103 ? -11.054 6.294 -7.011 1.00 87.38 103 GLU A N 1
ATOM 852 C CA . GLU A 1 103 ? -11.319 7.630 -6.460 1.00 87.38 103 GLU A CA 1
ATOM 853 C C . GLU A 1 103 ? -10.295 8.084 -5.396 1.00 87.38 103 GLU A C 1
ATOM 855 O O . GLU A 1 103 ? -10.380 9.198 -4.876 1.00 87.38 103 GLU A O 1
ATOM 860 N N . LYS A 1 104 ? -9.333 7.229 -5.034 1.00 91.31 104 LYS A N 1
ATOM 861 C CA . LYS A 1 104 ? -8.361 7.449 -3.958 1.00 91.31 104 LYS A CA 1
ATOM 862 C C . LYS A 1 104 ? -7.030 7.982 -4.468 1.00 91.31 104 LYS A C 1
ATOM 864 O O . LYS A 1 104 ? -6.618 7.758 -5.606 1.00 91.31 104 LYS A O 1
ATOM 869 N N . ARG A 1 105 ? -6.302 8.661 -3.578 1.00 94.06 105 ARG A N 1
ATOM 870 C CA . ARG A 1 105 ? -5.033 9.327 -3.920 1.00 94.06 105 ARG A CA 1
ATOM 871 C C . ARG A 1 105 ? -3.951 8.314 -4.292 1.00 94.06 105 ARG A C 1
ATOM 873 O O . ARG A 1 105 ? -3.182 8.556 -5.222 1.00 94.06 105 ARG A O 1
ATOM 880 N N . CYS A 1 106 ? -3.911 7.170 -3.604 1.00 96.31 106 CYS A N 1
ATOM 881 C CA . CYS A 1 106 ? -2.919 6.136 -3.891 1.00 96.31 106 CYS A CA 1
ATOM 882 C C . CYS A 1 106 ? -3.154 5.448 -5.239 1.00 96.31 106 CYS A C 1
ATOM 884 O O . CYS A 1 106 ? -2.179 4.986 -5.820 1.00 96.31 106 CYS A O 1
ATOM 886 N N . TYR A 1 107 ? -4.383 5.415 -5.775 1.00 95.44 107 TYR A N 1
ATOM 887 C CA . TYR A 1 107 ? -4.636 4.860 -7.112 1.00 95.44 107 TYR A CA 1
ATOM 888 C C . TYR A 1 107 ? -3.881 5.643 -8.187 1.00 95.44 107 TYR A C 1
ATOM 890 O O . TYR A 1 107 ? -3.068 5.079 -8.916 1.00 95.44 107 TYR A O 1
ATOM 898 N N . LEU A 1 108 ? -4.085 6.964 -8.223 1.00 94.62 108 LEU A N 1
ATOM 899 C CA . LEU A 1 108 ? -3.439 7.841 -9.200 1.00 94.62 108 LEU A CA 1
ATOM 900 C C . LEU A 1 108 ? -1.913 7.840 -9.041 1.00 94.62 108 LEU A C 1
ATOM 902 O O . LEU A 1 108 ? -1.193 7.774 -10.034 1.00 94.62 108 LEU A O 1
ATOM 906 N N . ALA A 1 109 ? -1.414 7.867 -7.800 1.00 96.88 109 ALA A N 1
ATOM 907 C CA . ALA A 1 109 ? 0.023 7.809 -7.535 1.00 96.88 109 ALA A CA 1
ATOM 908 C C . ALA A 1 109 ? 0.646 6.468 -7.956 1.00 96.88 109 ALA A C 1
ATOM 910 O O . ALA A 1 109 ? 1.735 6.452 -8.526 1.00 96.88 109 ALA A O 1
ATOM 911 N N . ALA A 1 110 ? -0.045 5.350 -7.712 1.00 96.75 110 ALA A N 1
ATOM 912 C CA . ALA A 1 110 ? 0.407 4.029 -8.131 1.00 96.75 110 ALA A CA 1
ATOM 913 C C . ALA A 1 110 ? 0.442 3.905 -9.658 1.00 96.75 110 ALA A C 1
ATOM 915 O O . ALA A 1 110 ? 1.448 3.449 -10.197 1.00 96.75 110 ALA A O 1
ATOM 916 N N . GLN A 1 111 ? -0.606 4.351 -10.360 1.00 95.75 111 GLN A N 1
ATOM 917 C CA . GLN A 1 111 ? -0.624 4.363 -11.826 1.00 95.75 111 GLN A CA 1
ATOM 918 C C . GLN A 1 111 ? 0.514 5.208 -12.403 1.00 95.75 111 GLN A C 1
ATOM 920 O O . GLN A 1 111 ? 1.246 4.743 -13.276 1.00 95.75 111 GLN A O 1
ATOM 925 N N . ASP A 1 112 ? 0.696 6.429 -11.895 1.00 94.69 112 ASP A N 1
ATOM 926 C CA . ASP A 1 112 ? 1.761 7.323 -12.349 1.00 94.69 112 ASP A CA 1
ATOM 927 C C . ASP A 1 112 ? 3.150 6.705 -12.126 1.00 94.69 112 ASP A C 1
ATOM 929 O O . ASP A 1 112 ? 3.968 6.692 -13.048 1.00 94.69 112 ASP A O 1
ATOM 933 N N . TYR A 1 113 ? 3.401 6.129 -10.946 1.00 95.56 113 TYR A N 1
ATOM 934 C CA . TYR A 1 113 ? 4.655 5.439 -10.648 1.00 95.56 113 TYR A CA 1
ATOM 935 C C . TYR A 1 113 ? 4.893 4.251 -11.587 1.00 95.56 113 TYR A C 1
ATOM 937 O O . TYR A 1 113 ? 5.931 4.197 -12.250 1.00 95.56 113 TYR A O 1
ATOM 945 N N . LEU A 1 114 ? 3.930 3.330 -11.688 1.00 94.75 114 LEU A N 1
ATOM 946 C CA . LEU A 1 114 ? 4.065 2.103 -12.474 1.00 94.75 114 LEU A CA 1
ATOM 947 C C . LEU A 1 114 ? 4.186 2.379 -13.978 1.00 94.75 114 LEU A C 1
ATOM 949 O O . LEU A 1 114 ? 4.956 1.702 -14.650 1.00 94.75 114 LEU A O 1
ATOM 953 N N . SER A 1 115 ? 3.533 3.426 -14.497 1.00 92.56 115 SER A N 1
ATOM 954 C CA . SER A 1 115 ? 3.681 3.850 -15.901 1.00 92.56 115 SER A CA 1
ATOM 955 C C . SER A 1 115 ? 5.098 4.313 -16.263 1.00 92.56 115 SER A C 1
ATOM 957 O O . SER A 1 115 ? 5.456 4.393 -17.437 1.00 92.56 115 SER A O 1
ATOM 959 N N . LYS A 1 116 ? 5.905 4.653 -15.252 1.00 91.25 116 LYS A N 1
ATOM 960 C CA . LYS A 1 116 ? 7.266 5.171 -15.405 1.00 91.25 116 LYS A CA 1
ATOM 961 C C . LYS A 1 116 ? 8.343 4.131 -15.108 1.00 91.25 116 LYS A C 1
ATOM 963 O O . LYS A 1 116 ? 9.518 4.461 -15.273 1.00 91.25 116 LYS A O 1
ATOM 968 N N . VAL A 1 117 ? 7.967 2.949 -14.621 1.00 91.50 117 VAL A N 1
ATOM 969 C CA . VAL A 1 117 ? 8.882 1.829 -14.390 1.00 91.50 117 VAL A CA 1
ATOM 970 C C . VAL A 1 117 ? 9.238 1.215 -15.743 1.00 91.50 117 VAL A C 1
ATOM 972 O O . VAL A 1 117 ? 8.356 0.861 -16.518 1.00 91.50 117 VAL A O 1
ATOM 975 N N . ASP A 1 118 ? 10.531 1.110 -16.038 1.00 89.81 118 ASP A N 1
ATOM 976 C CA . ASP A 1 118 ? 11.065 0.683 -17.339 1.00 89.81 118 ASP A CA 1
ATOM 977 C C . ASP A 1 118 ? 11.641 -0.744 -17.333 1.00 89.81 118 ASP A C 1
ATOM 979 O O . ASP A 1 118 ? 12.210 -1.197 -18.328 1.00 89.81 118 ASP A O 1
ATOM 983 N N . PHE A 1 119 ? 11.463 -1.476 -16.233 1.00 87.50 119 PHE A N 1
ATOM 984 C CA . PHE A 1 119 ? 11.848 -2.877 -16.097 1.00 87.50 119 PHE A CA 1
ATOM 985 C C . PHE A 1 119 ? 10.630 -3.779 -15.889 1.00 87.50 119 PHE A C 1
ATOM 987 O O . PHE A 1 119 ? 9.594 -3.360 -15.379 1.00 87.50 119 PHE A O 1
ATOM 994 N N . TYR A 1 120 ? 10.766 -5.047 -16.274 1.00 86.38 120 TYR A N 1
ATOM 995 C CA . TYR A 1 120 ? 9.727 -6.051 -16.068 1.00 86.38 120 TYR A CA 1
ATOM 996 C C . TYR A 1 120 ? 9.629 -6.456 -14.590 1.00 86.38 120 TYR A C 1
ATOM 998 O O . TYR A 1 120 ? 10.650 -6.687 -13.942 1.00 86.38 120 TYR A O 1
ATOM 1006 N N . PHE A 1 121 ? 8.400 -6.555 -14.079 1.00 86.31 121 PHE A N 1
ATOM 1007 C CA . PHE A 1 121 ? 8.093 -6.949 -12.697 1.00 86.31 121 PHE A CA 1
ATOM 1008 C C . PHE A 1 121 ? 6.884 -7.895 -12.587 1.00 86.31 121 PHE A C 1
ATOM 1010 O O . PHE A 1 121 ? 6.353 -8.107 -11.499 1.00 86.31 121 PHE A O 1
ATOM 1017 N N . GLY A 1 122 ? 6.398 -8.432 -13.711 1.00 82.88 122 GLY A N 1
ATOM 1018 C CA . GLY A 1 122 ? 5.158 -9.213 -13.744 1.00 82.88 122 GLY A CA 1
ATOM 1019 C C . GLY A 1 122 ? 5.220 -10.543 -12.983 1.00 82.88 122 GLY A C 1
ATOM 1020 O O . GLY A 1 122 ? 4.169 -11.058 -12.618 1.00 82.88 122 GLY A O 1
ATOM 1021 N N . ASP A 1 123 ? 6.424 -11.067 -12.743 1.00 82.19 123 ASP A N 1
ATOM 1022 C CA . ASP A 1 123 ? 6.732 -12.298 -12.000 1.00 82.19 123 ASP A CA 1
ATOM 1023 C C . ASP A 1 123 ? 7.230 -12.034 -10.565 1.00 82.19 123 ASP A C 1
ATOM 1025 O O . ASP A 1 123 ? 7.652 -12.951 -9.860 1.00 82.19 123 ASP A O 1
ATOM 1029 N N . GLU A 1 124 ? 7.210 -10.778 -10.106 1.00 87.38 124 GLU A N 1
ATOM 1030 C CA . GLU A 1 124 ? 7.569 -10.466 -8.726 1.00 87.38 124 GLU A CA 1
ATOM 1031 C C . GLU A 1 124 ? 6.507 -11.025 -7.769 1.00 87.38 124 GLU A C 1
ATOM 1033 O O . GLU A 1 124 ? 5.309 -10.787 -7.924 1.00 87.38 124 GLU A O 1
ATOM 1038 N N . HIS A 1 125 ? 6.953 -11.725 -6.723 1.00 88.44 125 HIS A N 1
ATOM 1039 C CA . HIS A 1 125 ? 6.087 -12.493 -5.819 1.00 88.44 125 HIS A CA 1
ATOM 1040 C C . HIS A 1 125 ? 4.846 -11.723 -5.331 1.00 88.44 125 HIS A C 1
ATOM 1042 O O . HIS A 1 125 ? 3.729 -12.236 -5.355 1.00 88.44 125 HIS A O 1
ATOM 1048 N N . TYR A 1 126 ? 5.021 -10.475 -4.887 1.00 89.06 126 TYR A N 1
ATOM 1049 C CA . TYR A 1 126 ? 3.918 -9.672 -4.351 1.00 89.06 126 TYR A CA 1
ATOM 1050 C C . TYR A 1 126 ? 2.941 -9.186 -5.430 1.00 89.06 126 TYR A C 1
ATOM 1052 O O . TYR A 1 126 ? 1.770 -8.965 -5.127 1.00 89.06 126 TYR A O 1
ATOM 1060 N N . VAL A 1 127 ? 3.392 -9.056 -6.680 1.00 91.56 127 VAL A N 1
ATOM 1061 C CA . VAL A 1 127 ? 2.534 -8.730 -7.828 1.00 91.56 127 VAL A CA 1
ATOM 1062 C C . VAL A 1 127 ? 1.610 -9.906 -8.119 1.00 91.56 127 VAL A C 1
ATOM 1064 O O . VAL A 1 127 ? 0.399 -9.712 -8.229 1.00 91.56 127 VAL A O 1
ATOM 1067 N N . GLU A 1 128 ? 2.155 -11.124 -8.148 1.00 91.81 128 GLU A N 1
ATOM 1068 C CA . GLU A 1 128 ? 1.369 -12.356 -8.286 1.00 91.81 128 GLU A CA 1
ATOM 1069 C C . GLU A 1 128 ? 0.347 -12.490 -7.150 1.00 91.81 128 GLU A C 1
ATOM 1071 O O . GLU A 1 128 ? -0.835 -12.720 -7.401 1.00 91.81 128 GLU A O 1
ATOM 1076 N N . VAL A 1 129 ? 0.755 -12.237 -5.897 1.00 90.50 129 VAL A N 1
ATOM 1077 C CA . VAL A 1 129 ? -0.168 -12.267 -4.749 1.00 90.50 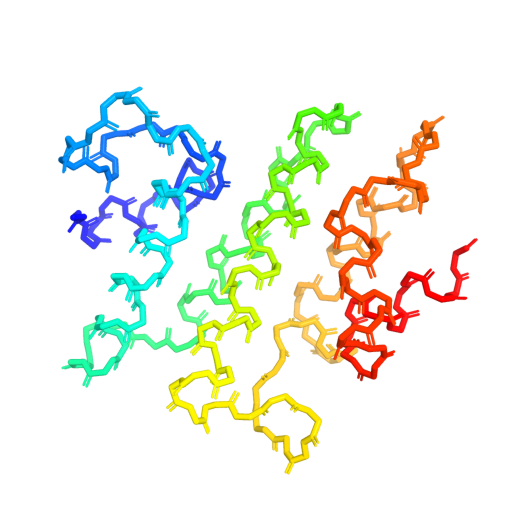129 VAL A CA 1
ATOM 1078 C C . VAL A 1 129 ? -1.341 -11.299 -4.931 1.00 90.50 129 VAL A C 1
ATOM 1080 O O . VAL A 1 129 ? -2.474 -11.662 -4.607 1.00 90.50 129 VAL A O 1
ATOM 1083 N N . ILE A 1 130 ? -1.103 -10.084 -5.437 1.00 92.00 130 ILE A N 1
ATOM 1084 C CA . ILE A 1 130 ? -2.180 -9.114 -5.687 1.00 92.00 130 ILE A CA 1
ATOM 1085 C C . ILE A 1 130 ? -3.104 -9.605 -6.800 1.00 92.00 130 ILE A C 1
ATOM 1087 O O . ILE A 1 130 ? -4.321 -9.582 -6.611 1.00 92.00 130 ILE A O 1
ATOM 1091 N N . LYS A 1 131 ? -2.554 -10.084 -7.921 1.00 92.25 131 LYS A N 1
ATOM 1092 C CA . LYS A 1 131 ? -3.349 -10.600 -9.045 1.00 92.25 131 LYS A CA 1
ATOM 1093 C C . LYS A 1 131 ? -4.213 -11.796 -8.640 1.00 92.25 131 LYS A C 1
ATOM 1095 O O . LYS A 1 131 ? -5.373 -11.859 -9.035 1.00 92.25 131 LYS A O 1
ATOM 1100 N N . ASP A 1 132 ? -3.697 -12.687 -7.799 1.00 91.81 132 ASP A N 1
ATOM 1101 C CA . ASP A 1 132 ? -4.398 -13.915 -7.422 1.00 91.81 132 ASP A CA 1
ATOM 1102 C C . ASP A 1 132 ? -5.396 -13.716 -6.277 1.00 91.81 132 ASP A C 1
ATOM 1104 O O . ASP A 1 132 ? -6.539 -14.177 -6.345 1.00 91.81 132 ASP A O 1
ATOM 1108 N N . LYS A 1 133 ? -4.980 -13.045 -5.194 1.00 90.12 133 LYS A N 1
ATOM 1109 C CA . LYS A 1 133 ? -5.799 -12.916 -3.973 1.00 90.12 133 LYS A CA 1
ATOM 1110 C C . LYS A 1 133 ? -6.666 -11.669 -3.961 1.00 90.12 133 LYS A C 1
ATOM 1112 O O . LYS A 1 133 ? -7.754 -11.687 -3.387 1.00 90.12 133 LYS A O 1
ATOM 1117 N N . TYR A 1 134 ? -6.205 -10.601 -4.604 1.00 90.62 134 TYR A N 1
ATOM 1118 C CA . TYR A 1 134 ? -6.870 -9.303 -4.611 1.00 90.62 134 TYR A CA 1
ATOM 1119 C C . TYR A 1 134 ? -7.179 -8.801 -6.040 1.00 90.62 134 TYR A C 1
ATOM 1121 O O . TYR A 1 134 ? -7.046 -7.606 -6.290 1.00 90.62 134 TYR A O 1
ATOM 1129 N N . PRO A 1 135 ? -7.667 -9.639 -6.985 1.00 90.56 135 PRO A N 1
ATOM 1130 C CA . PRO A 1 135 ? -7.829 -9.249 -8.397 1.00 90.56 135 PRO A CA 1
ATOM 1131 C C . PRO A 1 135 ? -8.793 -8.078 -8.618 1.00 90.56 135 PRO A C 1
ATOM 1133 O O . PRO A 1 135 ? -8.738 -7.398 -9.637 1.00 90.56 135 PRO A O 1
ATOM 1136 N N . LYS A 1 136 ? -9.718 -7.882 -7.676 1.00 89.19 136 LYS A N 1
ATOM 1137 C CA . LYS A 1 136 ? -10.748 -6.841 -7.701 1.00 89.19 136 LYS A CA 1
ATOM 1138 C C . LYS A 1 136 ? -10.393 -5.615 -6.853 1.00 89.19 136 LYS A C 1
ATOM 1140 O O . LYS A 1 136 ? -11.204 -4.696 -6.796 1.00 89.19 136 LYS A O 1
ATOM 1145 N N . SER A 1 137 ? -9.236 -5.600 -6.184 1.00 90.88 137 SER A N 1
ATOM 1146 C CA . SER A 1 137 ? -8.754 -4.380 -5.536 1.00 90.88 137 SER A CA 1
ATOM 1147 C C . SER A 1 137 ? -8.313 -3.368 -6.590 1.00 90.88 137 SER A C 1
ATOM 1149 O O . SER A 1 137 ? -8.069 -3.709 -7.745 1.00 90.88 137 SER A O 1
ATOM 1151 N N . GLY A 1 138 ? -8.165 -2.119 -6.183 1.00 91.88 138 GLY A N 1
ATOM 1152 C CA . GLY A 1 138 ? -7.652 -1.041 -7.002 1.00 91.88 138 GLY A CA 1
ATOM 1153 C C . GLY A 1 138 ? -6.293 -1.339 -7.625 1.00 91.88 138 GLY A C 1
ATOM 1154 O O . GLY A 1 138 ? -6.110 -1.109 -8.817 1.00 91.88 138 GLY A O 1
ATOM 1155 N N . LEU A 1 139 ? -5.361 -1.928 -6.862 1.00 93.81 139 LEU A N 1
ATOM 1156 C CA . LEU A 1 139 ? -4.092 -2.399 -7.430 1.00 93.81 139 LEU A CA 1
ATOM 1157 C C . LEU A 1 139 ? -4.271 -3.600 -8.352 1.00 93.81 139 LEU A C 1
ATOM 1159 O O . LEU A 1 139 ? -3.593 -3.661 -9.371 1.00 93.81 139 LEU A O 1
ATOM 1163 N N . GLY A 1 140 ? -5.174 -4.530 -8.031 1.00 93.50 140 GLY A N 1
ATOM 1164 C CA . GLY A 1 140 ? -5.510 -5.636 -8.928 1.00 93.50 140 GLY A CA 1
ATOM 1165 C C . GLY A 1 140 ? -6.006 -5.137 -10.286 1.00 93.50 140 GLY A C 1
ATOM 1166 O O . GLY A 1 140 ? -5.557 -5.626 -11.317 1.00 93.50 140 GLY A O 1
ATOM 1167 N N . ILE A 1 141 ? -6.854 -4.104 -10.291 1.00 92.31 141 ILE A N 1
ATOM 1168 C CA . ILE A 1 141 ? -7.331 -3.435 -11.508 1.00 92.31 141 ILE A CA 1
ATOM 1169 C C . ILE A 1 141 ? -6.155 -2.809 -12.268 1.00 92.31 141 ILE A C 1
ATOM 1171 O O . ILE A 1 141 ? -5.966 -3.136 -13.434 1.00 92.31 141 ILE A O 1
ATOM 1175 N N . ILE A 1 142 ? -5.315 -1.995 -11.606 1.00 94.25 142 ILE A N 1
ATOM 1176 C CA . ILE A 1 142 ? -4.137 -1.374 -12.247 1.00 94.25 142 ILE A CA 1
ATOM 1177 C C . ILE A 1 142 ? -3.255 -2.432 -12.917 1.00 94.25 142 ILE A C 1
ATOM 1179 O O . ILE A 1 142 ? -2.862 -2.273 -14.065 1.00 94.25 142 ILE A O 1
ATOM 1183 N N . LEU A 1 143 ? -2.951 -3.518 -12.207 1.00 93.38 143 LEU A N 1
ATOM 1184 C CA . LEU A 1 143 ? -2.030 -4.556 -12.668 1.00 93.38 143 LEU A CA 1
ATOM 1185 C C . LEU A 1 143 ? -2.588 -5.452 -13.781 1.00 93.38 143 LEU A C 1
ATOM 1187 O O . LEU A 1 143 ? -1.809 -6.169 -14.412 1.00 93.38 143 LEU A O 1
ATOM 1191 N N . ASN A 1 144 ? -3.907 -5.472 -13.972 1.00 88.19 144 ASN A N 1
ATOM 1192 C CA . ASN A 1 144 ? -4.559 -6.195 -15.063 1.00 88.19 144 ASN A CA 1
ATOM 1193 C C . ASN A 1 144 ? -4.671 -5.345 -16.338 1.00 88.19 144 ASN A C 1
ATOM 1195 O O . ASN A 1 144 ? -4.796 -5.911 -17.422 1.00 88.19 144 ASN A O 1
ATOM 1199 N N . ASP A 1 145 ? -4.612 -4.018 -16.205 1.00 84.81 145 ASP A N 1
ATOM 1200 C CA . ASP A 1 145 ? -4.663 -3.064 -17.319 1.00 84.81 145 ASP A CA 1
ATOM 1201 C C . ASP A 1 145 ? -3.270 -2.749 -17.912 1.00 84.81 145 ASP A C 1
ATOM 1203 O O . ASP A 1 145 ? -3.179 -2.064 -18.935 1.00 84.81 145 ASP A O 1
ATOM 1207 N N . MET A 1 146 ? -2.194 -3.233 -17.275 1.00 80.50 146 MET A N 1
ATOM 1208 C CA . MET A 1 146 ? -0.790 -3.111 -17.706 1.00 80.50 146 MET A CA 1
ATOM 1209 C C . MET A 1 146 ? -0.293 -4.375 -18.407 1.00 80.50 146 MET A C 1
ATOM 1211 O O . MET A 1 146 ? 0.388 -4.223 -19.446 1.00 80.50 146 MET A O 1
#

Mean predicted aligned error: 5.81 Å

pLDDT: mean 83.39, std 14.5, range [35.09, 97.31]

Nearest PDB structures (foldseek):
  6vfi-assembly1_A  TM=4.109E-01  e=5.226E+00  synthetic construct
  8gcn-assembly1_A  TM=3.082E-01  e=5.226E+00  Homo sapiens

Organism: Aeromonas enteropelogenes (NCBI:txid29489)

Foldseek 3Di:
DDVVCCLVQLLCLLLVHDPLDDDDPPCVLVVSLVSLLVVVVCCVVVVDPVVSVLVSLLVNLVPAPLDPSSVLSNLSNQLSNQVNCVVVVCDQPVHNDASLDPVHSVVVSVLVSVVPRPDDDCPPPSNVVCCPVVCPGNSVVSSVVD

Secondary structure (DSSP, 8-state):
--HHHHHH-HHHHHHT-SS---S-TT-TTHHHHHHHHHHHHHHHHTSS-HHHHHHHHHHHHHT--S-HHHHHHHHHHHHHHHHHHHHHT--TTTTS--TTSTTSHHHHHHHHHHHT--S--TT-HHHHHHHHH-TTSHHHHHHH--

Sequence (146 aa):
MNIQDFMTHPEDFFRGNGDFFVVDRDWGGHNHYLSIKYLFLHVASGELTLDDIELGFYKFLLSLKKEKGDLVNFFASAVYIYSEMDRSGFKINNCVVDFFWPEKRCYLAAQDYLSKVDFYFGDEHYVEVIKDKYPKSGLGIILNDM

Solvent-accessible surface area (backbone atoms only — not comparable to full-atom values): 8427 Å² total; per-residue (Å²): 106,59,66,68,54,44,76,74,42,26,40,38,54,57,66,69,40,78,83,54,62,88,82,74,92,89,39,88,74,57,52,62,48,52,48,53,50,49,54,52,51,34,35,73,72,64,81,40,51,73,64,56,52,42,51,29,50,34,52,28,53,74,66,58,78,77,42,72,70,49,53,51,34,49,37,46,48,51,53,42,50,53,52,49,29,51,74,72,63,44,30,67,96,86,63,82,55,62,60,26,31,86,92,31,70,35,25,57,44,48,52,57,51,58,75,65,46,91,69,92,58,82,84,39,69,46,50,46,48,33,53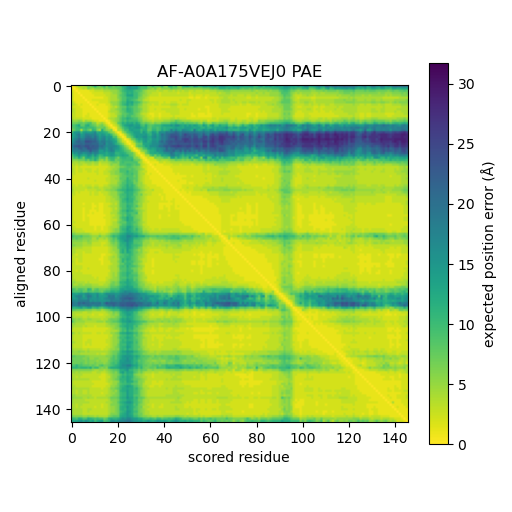,72,78,34,47,86,38,34,60,17,46,54,66,71,77,107

Radius of gyration: 14.37 Å; Cα contacts (8 Å, |Δi|>4): 159; chains: 1; bounding box: 35×27×37 Å